Protein AF-A0AAU6AEZ1-F1 (afdb_monomer_lite)

Radius of gyration: 15.34 Å; chains: 1; bounding box: 34×26×42 Å

Structure (mmCIF, N/CA/C/O backbone):
data_AF-A0AAU6AEZ1-F1
#
_entry.id   AF-A0AAU6AEZ1-F1
#
loop_
_atom_site.group_PDB
_atom_site.id
_atom_site.type_symbol
_atom_site.label_atom_id
_atom_site.label_alt_id
_atom_site.label_comp_id
_atom_site.label_asym_id
_atom_site.label_entity_id
_atom_site.label_seq_id
_atom_site.pdbx_PDB_ins_code
_atom_site.Cartn_x
_atom_site.Cartn_y
_atom_site.Cartn_z
_atom_site.occupancy
_atom_site.B_iso_or_equiv
_atom_site.auth_seq_id
_atom_site.auth_comp_id
_atom_site.auth_asym_id
_atom_site.auth_atom_id
_atom_site.pdbx_PDB_model_num
ATOM 1 N N . MET A 1 1 ? -0.713 -5.264 6.834 1.00 90.19 1 MET A N 1
ATOM 2 C CA . MET A 1 1 ? 0.750 -5.227 6.598 1.00 90.19 1 MET A CA 1
ATOM 3 C C . MET A 1 1 ? 0.995 -4.674 5.202 1.00 90.19 1 MET A C 1
ATOM 5 O O . MET A 1 1 ? 0.244 -5.050 4.309 1.00 90.19 1 MET A O 1
ATOM 9 N N . LEU A 1 2 ? 1.972 -3.784 5.016 1.00 91.94 2 LEU A N 1
ATOM 10 C CA . LEU A 1 2 ? 2.352 -3.255 3.699 1.00 91.94 2 LEU A CA 1
ATOM 11 C C . LEU A 1 2 ? 3.607 -3.983 3.199 1.00 91.94 2 LEU A C 1
ATOM 13 O O . LEU A 1 2 ? 4.572 -4.097 3.951 1.00 91.94 2 LEU A O 1
ATOM 17 N N . LEU A 1 3 ? 3.593 -4.459 1.952 1.00 92.19 3 LEU A N 1
ATOM 18 C CA . LEU A 1 3 ? 4.765 -5.016 1.270 1.00 92.19 3 LEU A CA 1
ATOM 19 C C . LEU A 1 3 ? 5.017 -4.224 -0.007 1.00 92.19 3 LEU A C 1
ATOM 21 O O . LEU A 1 3 ? 4.185 -4.223 -0.910 1.00 92.19 3 LEU A O 1
ATOM 25 N N . VAL A 1 4 ? 6.176 -3.582 -0.092 1.00 91.62 4 VAL A N 1
ATOM 26 C CA . VAL A 1 4 ? 6.572 -2.799 -1.263 1.00 91.62 4 VAL A CA 1
ATOM 27 C C . VAL A 1 4 ? 7.676 -3.545 -2.003 1.00 91.62 4 VAL A C 1
ATOM 29 O O . VAL A 1 4 ? 8.699 -3.888 -1.412 1.00 91.62 4 VAL A O 1
ATOM 32 N N . VAL A 1 5 ? 7.475 -3.797 -3.295 1.00 91.50 5 VAL A N 1
ATOM 33 C CA . VAL A 1 5 ? 8.455 -4.462 -4.162 1.00 91.50 5 VAL A CA 1
ATOM 34 C C . VAL A 1 5 ? 8.685 -3.664 -5.437 1.00 91.50 5 VAL A C 1
ATOM 36 O O . VAL A 1 5 ? 7.815 -2.926 -5.888 1.00 91.50 5 VAL A O 1
ATOM 39 N N . GLY A 1 6 ? 9.859 -3.829 -6.032 1.00 90.94 6 GLY A N 1
ATOM 40 C CA . GLY A 1 6 ? 10.129 -3.361 -7.384 1.00 90.94 6 GLY A CA 1
ATOM 41 C C . GLY A 1 6 ? 9.839 -4.465 -8.404 1.00 90.94 6 GLY A C 1
ATOM 42 O O . GLY A 1 6 ? 10.068 -5.637 -8.109 1.00 90.94 6 GLY A O 1
ATOM 43 N N . ASP A 1 7 ? 9.338 -4.111 -9.584 1.00 88.25 7 ASP A N 1
ATOM 44 C CA . ASP A 1 7 ? 8.971 -5.054 -10.658 1.00 88.25 7 ASP A CA 1
ATOM 45 C C . ASP A 1 7 ? 10.162 -5.765 -11.329 1.00 88.25 7 ASP A C 1
ATOM 47 O O . ASP A 1 7 ? 10.013 -6.863 -11.862 1.00 88.25 7 ASP A O 1
ATOM 51 N N . THR A 1 8 ? 11.343 -5.155 -11.265 1.00 86.81 8 THR A N 1
ATOM 52 C CA . THR A 1 8 ? 12.616 -5.663 -11.805 1.00 86.81 8 THR A CA 1
ATOM 53 C C . THR A 1 8 ? 13.546 -6.169 -10.697 1.00 86.81 8 THR A C 1
ATOM 55 O O . THR A 1 8 ? 14.719 -6.458 -10.928 1.00 86.81 8 THR A O 1
ATOM 58 N N . GLY A 1 9 ? 13.036 -6.263 -9.466 1.00 82.12 9 GLY A N 1
ATOM 59 C CA . GLY A 1 9 ? 13.772 -6.743 -8.303 1.00 82.12 9 GLY A CA 1
ATOM 60 C C . GLY A 1 9 ? 13.882 -8.269 -8.209 1.00 82.12 9 GLY A C 1
ATOM 61 O O . GLY A 1 9 ? 13.341 -9.021 -9.014 1.00 82.12 9 GLY A O 1
ATOM 62 N N . PHE A 1 10 ? 14.567 -8.725 -7.157 1.00 84.44 10 PHE A N 1
ATOM 63 C CA . PHE A 1 10 ? 14.723 -10.149 -6.836 1.00 84.44 10 PHE A CA 1
ATOM 64 C C . PHE A 1 10 ? 13.378 -10.849 -6.581 1.00 84.44 10 PHE A C 1
ATOM 66 O O . PHE A 1 10 ? 13.149 -11.972 -7.025 1.00 84.44 10 PHE A O 1
ATOM 73 N N . VAL A 1 11 ? 12.462 -10.169 -5.885 1.00 84.75 11 VAL A N 1
ATOM 74 C CA . VAL A 1 11 ? 11.117 -10.689 -5.624 1.00 84.75 11 VAL A CA 1
ATOM 75 C C . VAL A 1 11 ? 10.243 -10.446 -6.849 1.00 84.75 11 VAL A C 1
ATOM 77 O O . VAL A 1 11 ? 9.880 -9.310 -7.144 1.00 84.75 11 VAL A O 1
ATOM 80 N N . ARG A 1 12 ? 9.864 -11.521 -7.548 1.00 88.62 12 ARG A N 1
ATOM 81 C CA . ARG A 1 12 ? 8.966 -11.425 -8.707 1.00 88.62 12 ARG A CA 1
ATOM 82 C C . ARG A 1 12 ? 7.532 -11.130 -8.274 1.00 88.62 12 ARG A C 1
ATOM 84 O O . ARG A 1 12 ? 7.057 -11.664 -7.273 1.00 88.62 12 ARG A O 1
ATOM 91 N N . VAL A 1 13 ? 6.798 -10.377 -9.094 1.00 88.00 13 VAL A N 1
ATOM 92 C CA . VAL A 1 13 ? 5.380 -10.035 -8.853 1.00 88.00 13 VAL A CA 1
ATOM 93 C C . VAL A 1 13 ? 4.513 -11.282 -8.621 1.00 88.00 13 VAL A C 1
ATOM 95 O O . VAL A 1 13 ? 3.661 -11.286 -7.736 1.00 88.00 13 VAL A O 1
ATOM 98 N N . GLY A 1 14 ? 4.774 -12.377 -9.345 1.00 89.88 14 GLY A N 1
ATOM 99 C CA . GLY A 1 14 ? 4.073 -13.649 -9.132 1.00 89.88 14 GLY A CA 1
ATOM 100 C C . GLY A 1 14 ? 4.268 -14.233 -7.727 1.00 89.88 14 GLY A C 1
ATOM 101 O O . GLY A 1 14 ? 3.324 -14.760 -7.148 1.00 89.88 14 GLY A O 1
ATOM 102 N N . HIS A 1 15 ? 5.453 -14.063 -7.136 1.00 92.31 15 HIS A N 1
ATOM 103 C CA . HIS A 1 15 ? 5.722 -14.514 -5.771 1.00 92.31 15 HIS A CA 1
ATOM 104 C C . HIS A 1 15 ? 5.012 -13.631 -4.736 1.00 92.31 15 HIS A C 1
ATOM 106 O O . HIS A 1 15 ? 4.489 -14.121 -3.743 1.00 92.31 15 HIS A O 1
ATOM 112 N N . VAL A 1 16 ? 4.884 -12.327 -4.998 1.00 92.81 16 VAL A N 1
ATOM 113 C CA . VAL A 1 16 ? 4.075 -11.432 -4.153 1.00 92.81 16 VAL A CA 1
ATOM 114 C C . VAL A 1 16 ? 2.602 -11.846 -4.131 1.00 92.81 16 VAL A C 1
ATOM 116 O O . VAL A 1 16 ? 1.963 -11.796 -3.078 1.00 92.81 16 VAL A O 1
ATOM 119 N N . ALA A 1 17 ? 2.061 -12.291 -5.268 1.00 92.62 17 ALA A N 1
ATOM 120 C CA . ALA A 1 17 ? 0.699 -12.813 -5.333 1.00 92.62 17 ALA A CA 1
ATOM 121 C C . ALA A 1 17 ? 0.530 -14.087 -4.487 1.00 92.62 17 ALA A C 1
ATOM 123 O O . ALA A 1 17 ? -0.492 -14.252 -3.823 1.00 92.62 17 ALA A O 1
ATOM 124 N N . GLU A 1 18 ? 1.538 -14.958 -4.466 1.00 94.75 18 GLU A N 1
ATOM 125 C CA . GLU A 1 18 ? 1.562 -16.154 -3.623 1.00 94.75 18 GLU A CA 1
ATOM 126 C C . GLU A 1 18 ? 1.607 -15.803 -2.129 1.00 94.75 18 GLU A C 1
ATOM 128 O O . GLU A 1 18 ? 0.780 -16.293 -1.361 1.00 94.75 18 GLU A O 1
ATOM 133 N N . ILE A 1 19 ? 2.464 -14.861 -1.722 1.00 93.25 19 ILE A N 1
ATOM 134 C CA . ILE A 1 19 ? 2.509 -14.381 -0.332 1.00 93.25 19 ILE A CA 1
ATOM 135 C C . ILE A 1 19 ? 1.155 -13.781 0.078 1.00 93.25 19 ILE A C 1
ATOM 137 O O . ILE A 1 19 ? 0.672 -14.038 1.180 1.00 93.25 19 ILE A O 1
ATOM 141 N N . ARG A 1 20 ? 0.491 -13.021 -0.804 1.00 94.19 20 ARG A N 1
ATOM 142 C CA . ARG A 1 20 ? -0.847 -12.468 -0.526 1.00 94.19 20 ARG A CA 1
ATOM 143 C C . ARG A 1 20 ? -1.902 -13.558 -0.311 1.00 94.19 20 ARG A C 1
ATOM 145 O O . ARG A 1 20 ? -2.819 -13.343 0.476 1.00 94.19 20 ARG A O 1
ATOM 152 N N . ARG A 1 21 ? -1.791 -14.714 -0.975 1.00 94.50 21 ARG A N 1
ATOM 153 C CA . ARG A 1 21 ? -2.696 -15.853 -0.730 1.00 94.50 21 ARG A CA 1
ATOM 154 C C . ARG A 1 21 ? -2.525 -16.416 0.681 1.00 94.50 21 ARG A C 1
ATOM 156 O O . ARG A 1 21 ? -3.517 -16.794 1.291 1.00 94.50 21 ARG A O 1
ATOM 163 N N . LEU A 1 22 ? -1.297 -16.430 1.200 1.00 95.38 22 LEU A N 1
ATOM 164 C CA . LEU A 1 22 ? -0.989 -16.900 2.555 1.00 95.38 22 LEU A CA 1
ATOM 165 C C . LEU A 1 22 ? -1.316 -15.859 3.633 1.00 95.38 22 LEU A C 1
ATOM 167 O O . LEU A 1 22 ? -1.695 -16.213 4.745 1.00 95.38 22 LEU A O 1
ATOM 171 N N . ILE A 1 23 ? -1.184 -14.570 3.310 1.00 94.69 23 ILE A N 1
ATOM 172 C CA . ILE A 1 23 ? -1.438 -13.455 4.226 1.00 94.69 23 ILE A CA 1
ATOM 173 C C . ILE A 1 23 ? -2.476 -12.522 3.585 1.00 94.69 23 ILE A C 1
ATOM 175 O O . ILE A 1 23 ? -2.104 -11.527 2.959 1.00 94.69 23 ILE A O 1
ATOM 179 N N . PRO A 1 24 ? -3.788 -12.778 3.758 1.00 91.62 24 PRO A N 1
ATOM 180 C CA . PRO A 1 24 ? -4.838 -12.005 3.083 1.00 91.62 24 PRO A CA 1
ATOM 181 C C . PRO A 1 24 ? -4.838 -10.507 3.425 1.00 91.62 24 PRO A C 1
ATOM 183 O O . PRO A 1 24 ? -5.218 -9.671 2.608 1.00 91.62 24 PRO A O 1
ATOM 186 N N . LEU A 1 25 ? -4.368 -10.150 4.627 1.00 91.00 25 LEU A N 1
ATOM 187 C CA . LEU A 1 25 ? -4.234 -8.763 5.097 1.00 91.00 25 LEU A CA 1
ATOM 188 C C . LEU A 1 25 ? -2.985 -8.045 4.550 1.00 91.00 25 LEU A C 1
ATOM 190 O O . LEU A 1 25 ? -2.696 -6.900 4.929 1.00 91.00 25 LEU A O 1
ATOM 194 N N . LEU A 1 26 ? -2.208 -8.718 3.701 1.00 94.19 26 LEU A N 1
ATOM 195 C CA . LEU A 1 26 ? -1.078 -8.127 3.009 1.00 94.19 26 LEU A CA 1
ATOM 196 C C . LEU A 1 26 ? -1.562 -7.207 1.890 1.00 94.19 26 LEU A C 1
ATOM 198 O O . LEU A 1 26 ? -2.316 -7.601 0.995 1.00 94.19 26 LEU A O 1
ATOM 202 N N . ARG A 1 27 ? -1.064 -5.975 1.917 1.00 93.06 27 ARG A N 1
ATOM 203 C CA . ARG A 1 27 ? -1.256 -4.979 0.868 1.00 93.06 27 ARG A CA 1
ATOM 204 C C . ARG A 1 27 ? 0.034 -4.877 0.054 1.00 93.06 27 ARG A C 1
ATOM 206 O O . ARG A 1 27 ? 0.991 -4.285 0.551 1.00 93.06 27 ARG A O 1
ATOM 213 N N . PRO A 1 28 ? 0.107 -5.511 -1.126 1.00 92.50 28 PRO A N 1
ATOM 214 C CA . PRO A 1 28 ? 1.270 -5.395 -1.986 1.00 92.50 28 PRO A CA 1
ATOM 215 C C . PRO A 1 28 ? 1.217 -4.110 -2.818 1.00 92.50 28 PRO A C 1
ATOM 217 O O . PRO A 1 28 ? 0.187 -3.799 -3.414 1.00 92.50 28 PRO A O 1
ATOM 220 N N . THR A 1 29 ? 2.350 -3.424 -2.917 1.00 93.00 29 THR A N 1
AT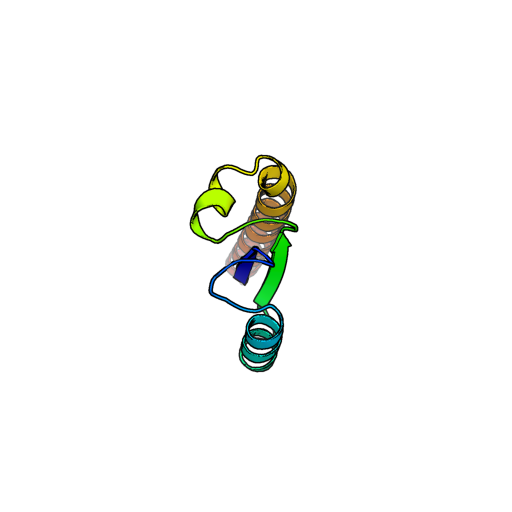OM 221 C CA . THR A 1 29 ? 2.570 -2.300 -3.832 1.00 93.00 29 THR A CA 1
ATOM 222 C C . THR A 1 29 ? 3.766 -2.619 -4.718 1.00 93.00 29 THR A C 1
ATOM 224 O O . THR A 1 29 ? 4.854 -2.903 -4.215 1.00 93.00 29 THR A O 1
ATOM 227 N N . VAL A 1 30 ? 3.567 -2.565 -6.035 1.00 91.12 30 VAL A N 1
ATOM 228 C CA . VAL A 1 30 ? 4.626 -2.779 -7.028 1.00 91.12 30 VAL A CA 1
A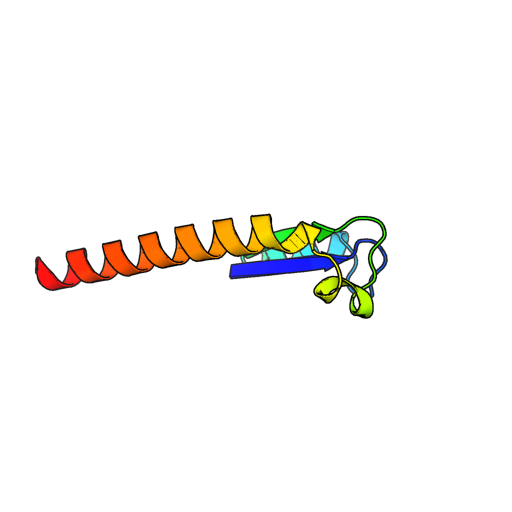TOM 229 C C . VAL A 1 30 ? 5.072 -1.432 -7.581 1.00 91.12 30 VAL A C 1
ATOM 231 O O . VAL A 1 30 ? 4.250 -0.645 -8.045 1.00 91.12 30 VAL A O 1
ATOM 234 N N . VAL A 1 31 ? 6.374 -1.170 -7.538 1.00 90.31 31 VAL A N 1
ATOM 235 C CA . VAL A 1 31 ? 6.983 0.041 -8.087 1.00 90.31 31 VAL A CA 1
ATOM 236 C C . VAL A 1 31 ? 7.595 -0.290 -9.448 1.00 90.31 31 VAL A C 1
ATOM 238 O O . VAL A 1 31 ? 8.479 -1.150 -9.505 1.00 90.31 31 VAL A O 1
ATOM 241 N N . PRO A 1 32 ? 7.164 0.374 -10.534 1.00 88.00 32 PRO A N 1
ATOM 242 C CA . PRO A 1 32 ? 7.651 0.071 -11.871 1.00 88.00 32 PRO A CA 1
ATOM 243 C C . PRO A 1 32 ? 9.100 0.524 -12.078 1.00 88.00 32 PRO A C 1
ATOM 245 O O . PRO A 1 32 ? 9.546 1.518 -11.486 1.00 88.00 32 PRO A O 1
ATOM 248 N N . VAL A 1 33 ? 9.815 -0.186 -12.949 1.00 89.00 33 VAL A N 1
ATOM 249 C CA . VAL A 1 33 ? 11.215 0.048 -13.344 1.00 89.00 33 VAL A CA 1
ATOM 250 C C . VAL A 1 33 ? 12.120 0.264 -12.125 1.00 89.00 33 VAL A C 1
ATOM 252 O O . VAL A 1 33 ? 12.909 1.207 -12.052 1.00 89.00 33 VAL A O 1
ATOM 255 N N . THR A 1 34 ? 11.926 -0.554 -11.092 1.00 89.75 34 THR A N 1
ATOM 256 C CA . THR A 1 34 ? 12.618 -0.384 -9.811 1.00 89.75 34 THR A CA 1
ATOM 257 C C . THR A 1 34 ? 13.169 -1.714 -9.324 1.00 89.75 34 THR A C 1
ATOM 259 O O . THR A 1 34 ? 12.457 -2.715 -9.277 1.00 89.75 34 THR A O 1
ATOM 262 N N . VAL A 1 35 ? 14.438 -1.717 -8.914 1.00 87.62 35 VAL A N 1
ATOM 263 C CA . VAL A 1 35 ? 15.062 -2.857 -8.237 1.00 87.62 35 VAL A CA 1
ATOM 264 C C . VAL A 1 35 ? 14.956 -2.677 -6.728 1.00 87.62 35 VAL A C 1
ATOM 266 O O . VAL A 1 35 ? 14.832 -1.562 -6.223 1.00 87.62 35 VAL A O 1
ATOM 269 N N . HIS A 1 36 ? 15.062 -3.774 -5.980 1.00 81.00 36 HIS A N 1
ATOM 270 C CA . HIS A 1 36 ? 14.955 -3.744 -4.519 1.00 81.00 36 HIS A CA 1
ATOM 271 C C . HIS A 1 36 ? 15.900 -2.712 -3.866 1.00 81.00 36 HIS A C 1
ATOM 273 O O . HIS A 1 36 ? 15.488 -1.975 -2.976 1.00 81.00 36 HIS A O 1
ATOM 279 N N . MET A 1 37 ? 17.133 -2.584 -4.373 1.00 82.50 37 MET A N 1
ATOM 280 C CA . MET A 1 37 ? 18.138 -1.648 -3.845 1.00 82.50 37 MET A CA 1
ATOM 281 C C . MET A 1 37 ? 17.818 -0.169 -4.095 1.00 82.50 37 MET A C 1
ATOM 283 O O . MET A 1 37 ? 18.294 0.698 -3.364 1.00 82.50 37 MET A O 1
ATOM 287 N N . THR A 1 38 ? 17.021 0.149 -5.117 1.00 86.81 38 THR A N 1
ATOM 288 C CA . THR A 1 38 ? 16.673 1.537 -5.453 1.00 86.81 38 THR A CA 1
ATOM 289 C C . THR A 1 38 ? 15.293 1.935 -4.948 1.00 86.81 38 THR A C 1
ATOM 291 O O . THR A 1 38 ? 14.950 3.113 -5.011 1.00 86.81 38 THR A O 1
ATOM 294 N N . LEU A 1 39 ? 14.539 0.991 -4.374 1.00 83.31 39 LEU A N 1
ATOM 295 C CA . LEU A 1 39 ? 13.190 1.192 -3.853 1.00 83.31 39 LEU A CA 1
ATOM 296 C C . LEU A 1 39 ? 13.127 2.382 -2.883 1.00 83.31 39 LEU A C 1
ATOM 298 O O . LEU A 1 39 ? 12.346 3.303 -3.088 1.00 83.31 39 LEU A O 1
ATOM 302 N N . MET A 1 40 ? 14.031 2.429 -1.898 1.00 81.25 40 MET A N 1
ATOM 303 C CA . MET A 1 40 ? 14.056 3.484 -0.871 1.00 81.25 40 MET A CA 1
ATOM 304 C C . MET A 1 40 ? 14.452 4.867 -1.402 1.00 81.25 40 MET A C 1
ATOM 306 O O . MET A 1 40 ? 14.285 5.865 -0.711 1.00 81.25 40 MET A O 1
ATOM 310 N N . ARG A 1 41 ? 14.955 4.954 -2.639 1.00 85.81 41 ARG A N 1
ATOM 311 C CA . ARG A 1 41 ? 15.282 6.229 -3.294 1.00 85.81 41 ARG A CA 1
ATOM 312 C C . ARG A 1 41 ? 14.090 6.815 -4.054 1.00 85.81 41 ARG A C 1
ATOM 314 O O . ARG A 1 41 ? 14.183 7.919 -4.584 1.00 85.81 41 ARG A O 1
ATOM 321 N N . ARG A 1 42 ? 12.973 6.088 -4.148 1.00 84.94 42 ARG A N 1
ATOM 322 C CA . ARG A 1 42 ? 11.793 6.507 -4.909 1.00 84.94 42 ARG A CA 1
ATOM 323 C C . ARG A 1 42 ? 10.885 7.356 -4.030 1.00 84.94 42 ARG A C 1
ATOM 325 O O . ARG A 1 42 ? 10.093 6.833 -3.254 1.00 84.94 42 ARG A O 1
ATOM 332 N N . MET A 1 43 ? 10.935 8.675 -4.221 1.00 84.88 43 MET A N 1
ATOM 333 C CA . MET A 1 43 ? 10.005 9.604 -3.559 1.00 84.88 43 MET A CA 1
ATOM 334 C C . MET A 1 43 ? 8.533 9.303 -3.876 1.00 84.88 43 MET A C 1
ATOM 336 O O . MET A 1 43 ? 7.660 9.612 -3.071 1.00 84.88 43 MET A O 1
ATOM 340 N N . SER A 1 44 ? 8.251 8.620 -4.992 1.00 83.94 44 SER A N 1
ATOM 341 C CA . SER A 1 44 ? 6.907 8.142 -5.340 1.00 83.94 44 SER A CA 1
ATOM 342 C C . SER A 1 44 ? 6.315 7.146 -4.330 1.00 83.94 44 SER A C 1
ATOM 344 O O . SER A 1 44 ? 5.139 6.816 -4.431 1.00 83.94 44 SER A O 1
ATOM 346 N N . LEU A 1 45 ? 7.099 6.660 -3.359 1.00 86.31 45 LEU A N 1
ATOM 347 C CA . LEU A 1 45 ? 6.610 5.833 -2.255 1.00 86.31 45 LEU A CA 1
ATOM 348 C C . LEU A 1 45 ? 5.983 6.624 -1.111 1.00 86.31 45 LEU A C 1
ATOM 350 O O . LEU A 1 45 ? 5.211 6.049 -0.347 1.00 86.31 45 LEU A O 1
ATOM 354 N N . LEU A 1 46 ? 6.304 7.913 -0.974 1.00 90.50 46 LEU A N 1
ATOM 355 C CA . LEU A 1 46 ? 5.846 8.718 0.158 1.00 90.50 46 LEU A CA 1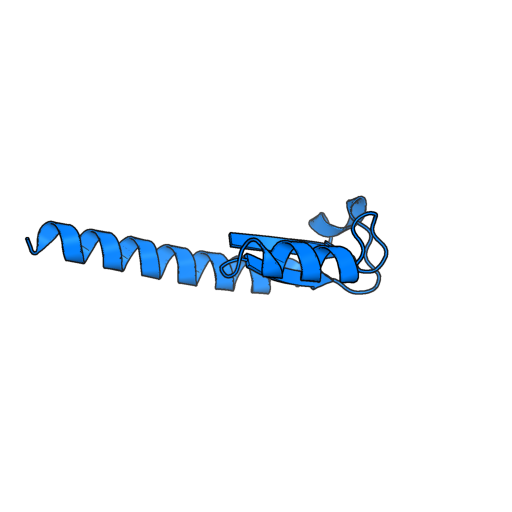
ATOM 356 C C . LEU A 1 46 ? 4.313 8.765 0.283 1.00 90.50 46 LEU A C 1
ATOM 358 O O . LEU A 1 46 ? 3.838 8.560 1.399 1.00 90.50 46 LEU A O 1
ATOM 362 N N . PRO A 1 47 ? 3.526 8.937 -0.801 1.00 91.62 47 PRO A N 1
ATOM 363 C CA . PRO A 1 47 ? 2.066 8.912 -0.698 1.00 91.62 47 PRO A CA 1
ATOM 364 C C . PRO A 1 47 ? 1.535 7.567 -0.185 1.00 91.62 47 PRO A C 1
ATOM 366 O O . PRO A 1 47 ? 0.748 7.532 0.754 1.00 91.62 47 PRO A O 1
ATOM 369 N N . VAL A 1 48 ? 2.049 6.454 -0.721 1.00 91.00 48 VAL A N 1
ATOM 370 C CA . VAL A 1 48 ? 1.634 5.092 -0.334 1.00 91.00 48 VAL A CA 1
ATOM 371 C C . VAL A 1 48 ? 1.944 4.811 1.139 1.00 91.00 48 VAL A C 1
ATOM 373 O O . VAL A 1 48 ? 1.133 4.220 1.853 1.00 91.00 48 VAL A O 1
ATOM 376 N N . LEU A 1 49 ? 3.124 5.229 1.607 1.00 91.81 49 LEU A N 1
ATOM 377 C CA . LEU A 1 49 ? 3.510 5.094 3.011 1.00 91.81 49 LEU A CA 1
ATOM 378 C C . LEU A 1 49 ? 2.638 5.975 3.913 1.00 91.81 49 LEU A C 1
ATOM 380 O O . LEU A 1 49 ? 2.182 5.505 4.953 1.00 91.81 49 LEU A O 1
ATOM 384 N N . GLY A 1 50 ? 2.384 7.221 3.505 1.00 94.12 50 GLY A N 1
ATOM 385 C CA . GLY A 1 50 ? 1.540 8.163 4.237 1.00 94.12 50 GLY A CA 1
ATOM 386 C C . GLY A 1 50 ? 0.120 7.636 4.432 1.00 94.12 50 GLY A C 1
ATOM 387 O O . GLY A 1 50 ? -0.343 7.541 5.566 1.00 94.12 50 GLY A O 1
ATOM 388 N N . GLU A 1 51 ? -0.536 7.209 3.352 1.00 94.12 51 GLU A N 1
ATOM 389 C CA . GLU A 1 51 ? -1.876 6.610 3.397 1.00 94.12 51 GLU A CA 1
ATOM 390 C C . GLU A 1 51 ? -1.918 5.389 4.324 1.00 94.12 51 GLU A C 1
ATOM 392 O O . GLU A 1 51 ? -2.769 5.296 5.212 1.00 94.12 51 GLU A O 1
ATOM 397 N N . PHE A 1 52 ? -0.947 4.479 4.189 1.00 94.31 52 PHE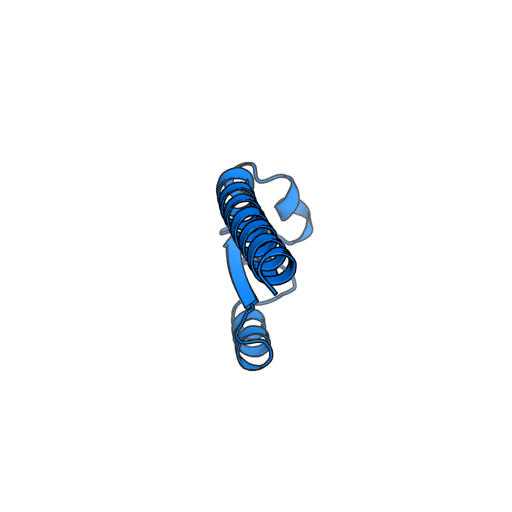 A N 1
ATOM 398 C CA . PHE A 1 52 ? -0.877 3.289 5.032 1.00 94.31 52 PHE A CA 1
ATOM 399 C C . PHE A 1 52 ? -0.741 3.628 6.525 1.00 94.31 52 PHE A C 1
ATOM 401 O O . PHE A 1 52 ? -1.401 2.996 7.359 1.00 94.31 52 PHE A O 1
ATOM 408 N N . LEU A 1 53 ? 0.100 4.608 6.868 1.00 94.81 53 LEU A N 1
ATOM 409 C CA . LEU A 1 53 ? 0.327 5.035 8.249 1.00 94.81 53 LEU A CA 1
ATOM 410 C C . LEU A 1 53 ? -0.889 5.758 8.836 1.00 94.81 53 LEU A C 1
ATOM 412 O O . LEU A 1 53 ? -1.255 5.474 9.976 1.00 94.81 53 LEU A O 1
ATOM 416 N N . ILE A 1 54 ? -1.550 6.623 8.061 1.00 96.31 54 ILE A N 1
ATOM 417 C CA . ILE A 1 54 ? -2.786 7.310 8.471 1.00 96.31 54 ILE A CA 1
ATOM 418 C C . ILE A 1 54 ? -3.868 6.283 8.807 1.00 96.31 54 ILE A C 1
ATOM 420 O O . ILE A 1 54 ? -4.462 6.320 9.886 1.00 96.31 54 ILE A O 1
ATOM 424 N N . GLU A 1 55 ? -4.083 5.302 7.931 1.00 94.12 55 GLU A N 1
ATOM 425 C CA . GLU A 1 55 ? -5.055 4.250 8.203 1.00 94.12 55 GLU A CA 1
ATOM 426 C C . GLU A 1 55 ? -4.673 3.379 9.410 1.00 94.12 55 GLU A C 1
ATOM 428 O O . GLU A 1 55 ? -5.540 2.938 10.171 1.00 94.12 55 GLU A O 1
ATOM 433 N N . ALA A 1 56 ? -3.382 3.076 9.581 1.00 90.88 56 ALA A N 1
ATOM 434 C CA . ALA A 1 56 ? -2.905 2.297 10.720 1.00 90.88 56 ALA A CA 1
ATOM 435 C C . ALA A 1 56 ? -3.116 3.040 12.047 1.00 90.88 56 ALA A C 1
ATOM 437 O O . ALA A 1 56 ? -3.547 2.424 13.028 1.00 90.88 56 ALA A O 1
ATOM 438 N N . ALA A 1 57 ? -2.884 4.353 12.062 1.00 92.81 57 ALA A N 1
ATOM 439 C CA . ALA A 1 57 ? -3.156 5.206 13.210 1.00 92.81 57 ALA A CA 1
ATOM 440 C C . ALA A 1 57 ? -4.654 5.220 13.551 1.00 92.81 57 ALA A C 1
ATOM 442 O O . ALA A 1 57 ? -5.012 4.990 14.706 1.00 92.81 57 ALA A O 1
ATOM 443 N N . GLY A 1 58 ? -5.528 5.371 12.548 1.00 94.00 58 GLY A N 1
ATOM 444 C CA . GLY A 1 58 ? -6.983 5.335 12.735 1.00 94.00 58 GLY A CA 1
ATOM 445 C C . GLY A 1 58 ? -7.480 4.024 13.356 1.00 94.00 58 GLY A C 1
ATOM 446 O O . GLY A 1 58 ? -8.228 4.044 14.333 1.00 94.00 58 GLY A O 1
ATOM 447 N N . ARG A 1 59 ? -6.999 2.871 12.864 1.00 90.56 59 ARG A N 1
ATOM 448 C CA . ARG A 1 59 ? -7.327 1.554 13.450 1.00 90.56 59 ARG A CA 1
ATOM 449 C C . ARG A 1 59 ? -6.867 1.426 14.902 1.00 90.56 59 ARG A C 1
ATOM 451 O O . ARG A 1 59 ? -7.587 0.872 15.727 1.00 90.56 59 ARG A O 1
ATOM 458 N N . THR A 1 60 ? -5.676 1.936 15.208 1.00 92.25 60 THR A N 1
ATOM 459 C CA . THR A 1 60 ? -5.111 1.879 16.563 1.00 92.25 60 THR A CA 1
ATOM 460 C C . THR A 1 60 ? -5.904 2.757 17.532 1.00 92.25 60 THR A C 1
ATOM 462 O O . THR A 1 60 ? -6.189 2.328 18.647 1.00 92.25 60 THR A O 1
ATOM 465 N N . ALA A 1 61 ? -6.308 3.959 17.107 1.00 90.88 61 ALA A N 1
ATOM 466 C CA . ALA A 1 61 ? -7.139 4.853 17.911 1.00 90.88 61 ALA A CA 1
ATOM 467 C C . ALA A 1 61 ? -8.519 4.241 18.205 1.00 90.88 61 ALA A C 1
ATOM 469 O O . ALA A 1 61 ? -8.944 4.213 19.358 1.00 90.88 61 ALA A O 1
ATOM 470 N N . ALA A 1 62 ? -9.176 3.669 17.190 1.00 89.62 62 ALA A N 1
ATOM 471 C CA . ALA A 1 62 ? -10.469 3.003 17.354 1.00 89.62 62 ALA A CA 1
ATOM 472 C C . ALA A 1 62 ? -10.400 1.815 18.333 1.00 89.62 62 ALA A C 1
ATOM 474 O O . ALA A 1 62 ? -11.277 1.653 19.179 1.00 89.62 62 ALA A O 1
ATOM 475 N N . ALA A 1 63 ? -9.334 1.009 18.258 1.00 87.25 63 ALA A N 1
ATOM 476 C CA . ALA A 1 63 ? -9.130 -0.116 19.169 1.00 87.25 63 ALA A CA 1
ATOM 477 C C . ALA A 1 63 ? -8.961 0.324 20.635 1.00 87.25 63 ALA A C 1
ATOM 479 O O . ALA A 1 63 ? -9.452 -0.359 21.530 1.00 87.25 63 ALA A O 1
ATOM 480 N N . ARG A 1 64 ? -8.305 1.467 20.885 1.00 87.25 64 ARG A N 1
ATOM 481 C CA . ARG A 1 64 ? -8.159 2.033 22.238 1.00 87.25 64 ARG A CA 1
ATOM 482 C C . ARG A 1 64 ? -9.488 2.534 22.798 1.00 87.25 64 ARG A C 1
ATOM 484 O O . ARG A 1 64 ? -9.850 2.138 23.899 1.00 87.25 64 ARG A O 1
ATOM 491 N N . GLY A 1 65 ? -10.253 3.301 22.018 1.00 86.88 65 GLY A N 1
ATOM 492 C CA . GLY A 1 65 ? -11.570 3.785 22.454 1.00 86.88 65 GLY A CA 1
ATOM 493 C C . GLY A 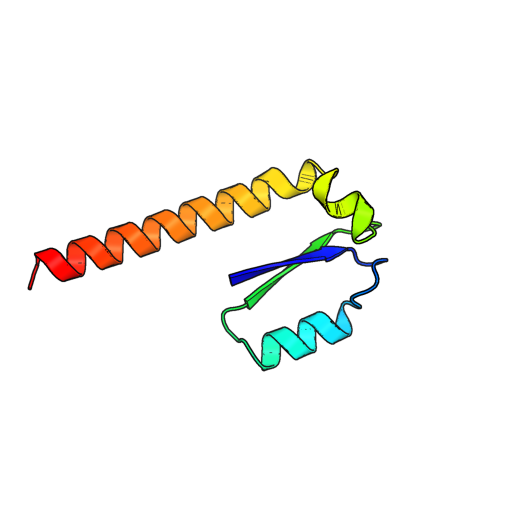1 65 ? -12.556 2.651 22.771 1.00 86.88 65 GLY A C 1
ATOM 494 O O . GLY A 1 65 ? -13.341 2.750 23.707 1.00 86.88 65 GLY A O 1
ATOM 495 N N . ALA A 1 66 ? -12.473 1.527 22.052 1.00 81.44 66 ALA A N 1
ATOM 496 C CA . ALA A 1 66 ? -13.276 0.337 22.341 1.00 81.44 66 ALA A CA 1
ATOM 497 C C . ALA A 1 66 ? -12.856 -0.410 23.625 1.00 81.44 66 ALA A C 1
ATOM 499 O O . ALA A 1 66 ? -13.650 -1.188 24.155 1.00 81.44 66 ALA A O 1
ATOM 500 N N . HIS A 1 67 ? -11.623 -0.216 24.105 1.00 74.94 67 HIS A N 1
ATOM 501 C CA . HIS A 1 67 ? -11.137 -0.803 25.355 1.00 74.94 67 HIS A CA 1
ATOM 502 C C . HIS A 1 67 ? -11.542 0.029 26.577 1.00 74.94 67 HIS A C 1
ATOM 504 O O . HIS A 1 67 ? -11.884 -0.551 27.596 1.00 74.94 67 HIS A O 1
ATOM 510 N N . GLU A 1 68 ? -11.553 1.359 26.455 1.00 75.06 68 GLU A N 1
ATOM 511 C CA . GLU A 1 68 ? -11.946 2.292 27.528 1.00 75.06 68 GLU A CA 1
ATOM 512 C C . GLU A 1 68 ? -13.463 2.324 27.782 1.00 75.06 68 GLU A C 1
ATOM 514 O O . GLU A 1 68 ? -13.903 2.699 28.863 1.00 75.06 68 GLU A O 1
ATOM 519 N N . ALA A 1 69 ? -14.271 1.925 26.795 1.00 70.56 69 ALA A N 1
ATOM 520 C CA . ALA A 1 69 ? -15.731 1.860 26.897 1.00 70.56 69 ALA A CA 1
ATOM 521 C C . ALA A 1 69 ? -16.272 0.533 27.482 1.00 70.56 69 ALA A C 1
ATOM 523 O O . ALA A 1 69 ? -17.483 0.306 27.441 1.00 70.56 69 ALA A O 1
ATOM 524 N N . ARG 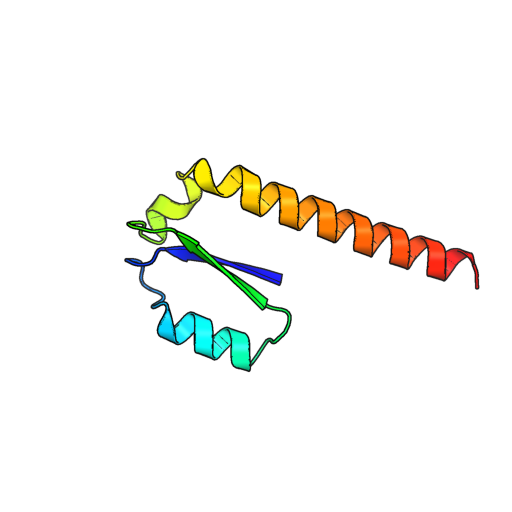A 1 70 ? -15.396 -0.360 27.964 1.00 62.19 70 ARG A N 1
ATOM 525 C CA . ARG A 1 70 ? -15.736 -1.645 28.600 1.00 62.19 70 ARG A CA 1
ATOM 526 C C . ARG A 1 70 ? -15.424 -1.610 30.087 1.00 62.19 70 ARG A C 1
ATOM 528 O O . ARG A 1 70 ? -16.214 -2.226 30.832 1.00 62.19 70 ARG A O 1
#

Secondary structure (DSSP, 8-state):
-EEEEETTSSS-HHHHHHHHHH-TT-EEEEETT--GGGGGG-GGGHHHHHHHHHHHHHHHHHHHHHHHT-

Foldseek 3Di:
DEAEAECPEPQHPVVVVVVCVVPVPYDYDYDYPDYPVCRVVDPVCVVVVVVVVVVVVVVVVVVVVVVVVD

pLDDT: mean 88.81, std 5.99, range [62.19, 96.31]

Sequence (70 aa):
MLLVVGDTGFVRVGHVAEIRRLIPLLRPTVVPVTVHMTLMRRMSLLPVLGEFLIEAAGRTAAARGAHEAR